Protein AF-A0A1S3MLZ7-F1 (afdb_monomer_lite)

Structure (mmCIF, N/CA/C/O backbone):
data_AF-A0A1S3MLZ7-F1
#
_entry.id   AF-A0A1S3MLZ7-F1
#
loop_
_atom_site.group_PDB
_atom_site.id
_atom_site.type_symbol
_atom_site.label_atom_id
_atom_site.label_alt_id
_atom_site.label_comp_id
_atom_site.label_asym_id
_atom_site.label_entity_id
_atom_site.label_seq_id
_atom_site.pdbx_PDB_ins_code
_atom_site.Cartn_x
_atom_site.Cartn_y
_atom_site.Cartn_z
_atom_site.occupancy
_atom_site.B_iso_or_equiv
_atom_site.auth_seq_id
_atom_site.auth_comp_id
_atom_site.auth_asym_id
_atom_site.auth_atom_id
_atom_site.pdbx_PDB_model_num
ATOM 1 N N . MET A 1 1 ? 25.757 -54.562 -42.516 1.00 56.75 1 MET A N 1
ATOM 2 C CA . MET A 1 1 ? 26.897 -54.002 -41.750 1.00 56.75 1 MET A CA 1
ATOM 3 C C . MET A 1 1 ? 27.390 -52.647 -42.274 1.00 56.75 1 MET A C 1
ATOM 5 O O . MET A 1 1 ? 27.580 -51.762 -41.460 1.00 56.75 1 MET A O 1
ATOM 9 N N . ARG A 1 2 ? 27.562 -52.420 -43.590 1.00 55.56 2 ARG A N 1
ATOM 10 C CA . ARG A 1 2 ? 28.087 -51.134 -44.121 1.00 55.56 2 ARG A CA 1
ATOM 11 C C . ARG A 1 2 ? 27.141 -49.925 -43.968 1.00 55.56 2 ARG A C 1
ATOM 13 O O . ARG A 1 2 ? 27.608 -48.820 -43.734 1.00 55.56 2 ARG A O 1
ATOM 20 N N . LEU A 1 3 ? 25.824 -50.142 -44.022 1.00 58.41 3 LEU A N 1
ATOM 21 C CA . LEU A 1 3 ? 24.813 -49.083 -43.849 1.00 58.41 3 LEU A CA 1
ATOM 22 C C . LEU A 1 3 ? 24.736 -48.537 -42.412 1.00 58.41 3 LEU A C 1
ATOM 24 O O . LEU A 1 3 ? 24.489 -47.352 -42.222 1.00 58.41 3 LEU A O 1
ATOM 28 N N . ALA A 1 4 ? 25.006 -49.376 -41.406 1.00 59.66 4 ALA A N 1
ATOM 29 C CA . ALA A 1 4 ? 25.012 -48.950 -40.006 1.00 59.66 4 ALA A CA 1
ATOM 30 C C . ALA A 1 4 ? 26.192 -48.010 -39.704 1.00 5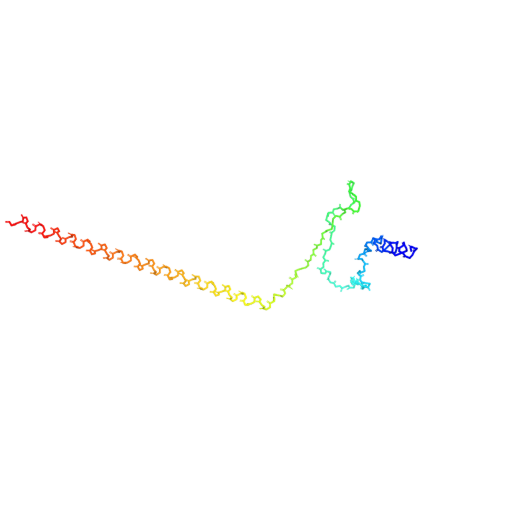9.66 4 ALA A C 1
ATOM 32 O O . ALA A 1 4 ? 26.029 -47.037 -38.979 1.00 59.66 4 ALA A O 1
ATOM 33 N N . VAL A 1 5 ? 27.353 -48.250 -40.324 1.00 59.56 5 VAL A N 1
ATOM 34 C CA . VAL A 1 5 ? 28.547 -47.401 -40.169 1.00 59.56 5 VAL A CA 1
ATOM 35 C C . VAL A 1 5 ? 28.320 -46.009 -40.769 1.00 59.56 5 VAL A C 1
ATOM 37 O O . VAL A 1 5 ? 28.662 -45.012 -40.143 1.00 59.56 5 VAL A O 1
ATOM 40 N N . LEU A 1 6 ? 27.665 -45.921 -41.934 1.00 59.94 6 LEU A N 1
ATOM 41 C CA . LEU A 1 6 ? 27.320 -44.634 -42.556 1.00 59.94 6 LEU A CA 1
ATOM 42 C C . LEU A 1 6 ? 26.324 -43.825 -41.710 1.00 59.94 6 LEU A C 1
ATOM 44 O O . LEU A 1 6 ? 26.435 -42.604 -41.631 1.00 59.94 6 LEU A O 1
ATOM 48 N N . CYS A 1 7 ? 25.389 -44.505 -41.042 1.00 61.34 7 CYS A N 1
ATOM 49 C CA . CYS A 1 7 ? 24.396 -43.861 -40.184 1.00 61.34 7 CYS A CA 1
ATOM 50 C C . CYS A 1 7 ? 25.034 -43.249 -38.923 1.00 61.34 7 CYS A C 1
ATOM 52 O O . CYS A 1 7 ? 24.680 -42.144 -38.523 1.00 61.34 7 CYS A O 1
ATOM 54 N N . VAL A 1 8 ? 26.033 -43.922 -38.340 1.00 61.03 8 VAL A N 1
ATOM 55 C CA . VAL A 1 8 ? 26.759 -43.427 -37.156 1.00 61.03 8 VAL A CA 1
ATOM 56 C C . VAL A 1 8 ? 27.711 -42.274 -37.505 1.00 61.03 8 VAL A C 1
ATOM 58 O O . VAL A 1 8 ? 27.845 -41.332 -36.728 1.00 61.03 8 VAL A O 1
ATOM 61 N N . CYS A 1 9 ? 28.338 -42.284 -38.686 1.00 59.94 9 CYS A N 1
ATOM 62 C CA . CYS A 1 9 ? 29.172 -41.160 -39.131 1.00 59.94 9 CYS A CA 1
ATOM 63 C C . CYS A 1 9 ? 28.346 -39.915 -39.500 1.00 59.94 9 CYS A C 1
ATOM 65 O O . CYS A 1 9 ? 28.791 -38.794 -39.255 1.00 59.94 9 CYS A O 1
ATOM 67 N N . GLY A 1 10 ? 27.141 -40.097 -40.055 1.00 60.16 10 GLY A N 1
ATOM 68 C CA . GLY A 1 10 ? 26.243 -38.992 -40.402 1.00 60.16 10 GLY A CA 1
ATOM 69 C C . GLY A 1 10 ? 25.720 -38.232 -39.181 1.00 60.16 10 GLY A C 1
ATOM 70 O O . GLY A 1 10 ? 25.646 -37.005 -39.208 1.00 60.16 10 GLY A O 1
ATOM 71 N N . THR A 1 11 ? 25.418 -38.933 -38.084 1.00 60.94 11 THR A N 1
ATOM 72 C CA . THR A 1 11 ? 24.973 -38.285 -36.841 1.00 60.94 11 THR A CA 1
ATOM 73 C C . THR A 1 11 ? 26.112 -37.563 -36.126 1.00 60.94 11 THR A C 1
ATOM 75 O O . THR A 1 11 ? 25.887 -36.475 -35.608 1.00 60.94 11 THR A O 1
ATOM 78 N N . LEU A 1 12 ? 27.347 -38.082 -36.160 1.00 58.75 12 LEU A N 1
ATOM 79 C CA . LEU A 1 12 ? 28.502 -37.415 -35.540 1.00 58.75 12 LEU A CA 1
ATOM 80 C C . LEU A 1 12 ? 28.835 -36.059 -36.195 1.00 58.75 12 LEU A C 1
ATOM 82 O O . LEU A 1 12 ? 29.186 -35.107 -35.499 1.00 58.75 12 LEU A O 1
ATOM 86 N N . LEU A 1 13 ? 28.679 -35.944 -37.521 1.00 56.59 13 LEU A N 1
ATOM 87 C CA . LEU A 1 13 ? 28.892 -34.685 -38.250 1.00 56.59 13 LEU A CA 1
ATOM 88 C C . LEU A 1 13 ? 27.831 -33.620 -37.933 1.00 56.59 13 LEU A C 1
ATOM 90 O O . LEU A 1 13 ? 28.144 -32.433 -37.974 1.00 56.59 13 LEU A O 1
ATOM 94 N N . ALA A 1 14 ? 26.613 -34.021 -37.556 1.00 58.47 14 ALA A N 1
ATOM 95 C CA . ALA A 1 14 ? 25.548 -33.090 -37.177 1.00 58.47 14 ALA A CA 1
ATOM 96 C C . ALA A 1 14 ? 25.773 -32.430 -35.801 1.00 58.47 14 ALA A C 1
ATOM 98 O O . ALA A 1 14 ? 25.218 -31.367 -35.540 1.00 58.47 14 ALA A O 1
ATOM 99 N N . PHE A 1 15 ? 26.605 -33.022 -34.934 1.00 56.38 15 PHE A N 1
ATOM 100 C CA . PHE A 1 15 ? 26.949 -32.454 -33.622 1.00 56.38 15 PHE A CA 1
ATOM 101 C C . PHE A 1 15 ? 28.277 -31.679 -33.613 1.00 56.38 15 PHE A C 1
ATOM 103 O O . PHE A 1 15 ? 28.563 -30.977 -32.648 1.00 56.38 15 PHE A O 1
ATOM 110 N N . SER A 1 16 ? 29.090 -31.787 -34.672 1.00 52.38 16 SER A N 1
ATOM 111 C CA . SER A 1 16 ? 30.389 -31.102 -34.778 1.00 52.38 16 SER A CA 1
ATOM 112 C C . SER A 1 16 ? 30.296 -29.693 -35.371 1.00 52.38 16 SER A C 1
ATOM 114 O O . SER A 1 16 ? 31.308 -28.990 -35.419 1.00 52.38 16 SER A O 1
ATOM 116 N N . THR A 1 17 ? 29.125 -29.252 -35.832 1.00 57.69 17 THR A N 1
ATOM 117 C CA . THR A 1 17 ? 28.941 -27.837 -36.152 1.00 57.69 17 THR A CA 1
ATOM 118 C C . THR A 1 17 ? 28.960 -27.051 -34.841 1.00 57.69 17 THR A C 1
ATOM 120 O O . THR A 1 17 ? 28.084 -27.291 -34.003 1.00 57.69 17 THR A O 1
ATOM 123 N N . PRO A 1 18 ? 29.916 -26.127 -34.622 1.00 56.09 18 PRO A N 1
ATOM 124 C CA . PRO A 1 18 ? 29.817 -25.212 -33.492 1.00 56.09 18 PRO A CA 1
ATOM 125 C C . PRO A 1 18 ? 28.471 -24.482 -33.595 1.00 56.09 18 PRO A C 1
ATOM 127 O O . PRO A 1 18 ? 28.021 -24.239 -34.721 1.00 56.09 18 PRO A O 1
ATOM 130 N N . PRO A 1 19 ? 27.805 -24.135 -32.476 1.00 50.12 19 PRO A N 1
ATOM 131 C CA . PRO A 1 19 ? 26.651 -23.256 -32.537 1.00 50.12 19 PRO A CA 1
ATOM 132 C C . PRO A 1 19 ? 27.100 -21.988 -33.256 1.00 50.12 19 PRO A C 1
ATOM 134 O O . PRO A 1 19 ? 27.887 -21.198 -32.733 1.00 50.12 19 PRO A O 1
ATOM 137 N N . GLY A 1 20 ? 26.655 -21.861 -34.506 1.00 44.09 20 GLY A N 1
ATOM 138 C CA . GLY A 1 20 ? 26.834 -20.668 -35.297 1.00 44.09 20 GLY A CA 1
ATOM 139 C C . GLY A 1 20 ? 26.336 -19.515 -34.450 1.00 44.09 20 GLY A C 1
ATOM 140 O O . GLY A 1 20 ? 25.208 -19.536 -33.960 1.00 44.09 20 GLY A O 1
ATOM 141 N N . ASN A 1 21 ? 27.242 -18.571 -34.230 1.00 46.69 21 ASN A N 1
ATOM 142 C CA . ASN A 1 21 ? 27.004 -17.266 -33.655 1.00 46.69 21 ASN A CA 1
ATOM 143 C C . ASN A 1 21 ? 25.600 -16.791 -34.070 1.00 46.69 21 ASN A C 1
ATOM 145 O O . ASN A 1 21 ? 25.346 -16.584 -35.260 1.00 46.69 21 ASN A O 1
ATOM 149 N N . TYR A 1 22 ? 24.676 -16.658 -33.116 1.00 49.22 22 TYR A N 1
ATOM 150 C CA . TYR A 1 22 ? 23.371 -16.039 -33.351 1.00 49.22 22 TYR A CA 1
ATOM 151 C C . TYR A 1 22 ? 23.580 -14.527 -33.508 1.00 49.22 22 TYR A C 1
ATOM 153 O O . TYR A 1 22 ? 23.147 -13.725 -32.693 1.00 49.22 22 TYR A O 1
ATOM 161 N N . ALA A 1 23 ? 24.277 -14.143 -34.571 1.00 43.66 23 ALA A N 1
ATOM 162 C CA . ALA A 1 23 ? 24.343 -12.796 -35.102 1.00 43.66 23 ALA A CA 1
ATOM 163 C C . ALA A 1 23 ? 23.675 -12.805 -36.483 1.00 43.66 23 ALA A C 1
ATOM 165 O O . ALA A 1 23 ? 24.241 -12.383 -37.481 1.00 43.66 23 ALA A O 1
ATOM 166 N N . ASN A 1 24 ? 22.446 -13.318 -36.540 1.00 42.31 24 ASN A N 1
ATOM 167 C CA . ASN A 1 24 ? 21.467 -12.835 -37.506 1.00 42.31 24 ASN A CA 1
ATOM 168 C C . ASN A 1 24 ? 20.539 -11.877 -36.757 1.00 42.31 24 ASN A C 1
ATOM 170 O O . ASN A 1 24 ? 19.353 -12.141 -36.571 1.00 42.31 24 ASN A O 1
ATOM 174 N N . LEU A 1 25 ? 21.104 -10.755 -36.295 1.00 44.59 25 LEU A N 1
ATOM 175 C CA . LEU A 1 25 ? 20.297 -9.555 -36.163 1.00 44.59 25 LEU A CA 1
ATOM 176 C C . LEU A 1 25 ? 20.020 -9.139 -37.601 1.00 44.59 25 LEU A C 1
ATOM 178 O O . LEU A 1 25 ? 20.943 -8.792 -38.338 1.00 44.59 25 LEU A O 1
ATOM 182 N N . SER A 1 26 ? 18.762 -9.331 -37.995 1.00 39.50 26 SER A N 1
ATOM 183 C CA . SER A 1 26 ? 18.197 -8.916 -39.270 1.00 39.50 26 SER A CA 1
ATOM 184 C C . SER A 1 26 ? 18.901 -7.664 -39.772 1.00 39.50 26 SER A C 1
ATOM 186 O O . SER A 1 26 ? 19.029 -6.691 -39.026 1.00 39.50 26 SER A O 1
ATOM 188 N N . LYS A 1 27 ? 19.352 -7.716 -41.024 1.00 46.38 27 LYS A N 1
ATOM 189 C CA . LYS A 1 27 ? 19.809 -6.578 -41.815 1.00 46.38 27 LYS A CA 1
ATOM 190 C C . LYS A 1 27 ? 18.648 -5.589 -41.968 1.00 46.38 27 LYS A C 1
ATOM 192 O O . LYS A 1 27 ? 18.025 -5.486 -43.014 1.00 46.38 27 LYS A O 1
ATOM 197 N N . GLY A 1 28 ? 18.300 -4.932 -40.873 1.00 38.34 28 GLY A N 1
ATOM 198 C CA . GLY A 1 28 ? 17.655 -3.646 -40.852 1.00 38.34 28 GLY A CA 1
ATOM 199 C C . GLY A 1 28 ? 18.791 -2.664 -40.689 1.00 38.34 28 GLY A C 1
ATOM 200 O O . GLY A 1 28 ? 19.436 -2.641 -39.641 1.00 38.34 28 GLY A O 1
ATOM 201 N N . ASP A 1 29 ? 19.060 -1.897 -41.737 1.00 37.41 29 ASP A N 1
ATOM 202 C CA . ASP A 1 29 ? 19.826 -0.669 -41.622 1.00 37.41 29 ASP A CA 1
ATOM 203 C C . ASP A 1 29 ? 19.090 0.218 -40.607 1.00 37.41 29 ASP A C 1
ATOM 205 O O . ASP A 1 29 ? 18.170 0.962 -40.947 1.00 37.41 29 ASP A O 1
ATOM 209 N N . PHE A 1 30 ? 19.427 0.085 -39.321 1.00 39.47 30 PHE A N 1
ATOM 210 C CA . PHE A 1 30 ? 18.989 1.022 -38.301 1.00 39.47 30 PHE A CA 1
ATOM 211 C C . PHE A 1 30 ? 19.828 2.272 -38.517 1.00 39.47 30 PHE A C 1
ATOM 213 O O . PHE A 1 30 ? 20.910 2.442 -37.959 1.00 39.47 30 PHE A O 1
ATOM 220 N N . ASN A 1 31 ? 19.341 3.107 -39.428 1.00 38.91 31 ASN A N 1
ATOM 221 C CA . ASN A 1 31 ? 19.879 4.420 -39.696 1.00 38.91 31 ASN A CA 1
ATOM 222 C C . ASN A 1 31 ? 19.745 5.226 -38.393 1.00 38.91 31 ASN A C 1
ATOM 224 O O . ASN A 1 31 ? 18.668 5.739 -38.081 1.00 38.91 31 ASN A O 1
ATOM 228 N N . TRP A 1 32 ? 20.802 5.270 -37.573 1.00 45.38 32 TRP A N 1
ATOM 229 C CA . TRP A 1 32 ? 20.901 6.254 -36.498 1.00 45.38 32 TRP A CA 1
ATOM 230 C C . TRP A 1 32 ? 21.064 7.596 -37.196 1.00 45.38 32 TRP A C 1
ATOM 232 O O . TRP A 1 32 ? 22.168 7.972 -37.593 1.00 45.38 32 TRP A O 1
ATOM 242 N N . GLY A 1 33 ? 19.911 8.215 -37.461 1.00 41.78 33 GLY A N 1
ATOM 243 C CA . GLY A 1 33 ? 19.739 9.318 -38.388 1.00 41.78 33 GLY A CA 1
ATOM 244 C C . GLY A 1 33 ? 20.858 10.335 -38.269 1.00 41.78 33 GLY A C 1
ATOM 245 O O . GLY A 1 33 ? 20.992 11.030 -37.263 1.00 41.78 33 GLY A O 1
ATOM 246 N N . THR A 1 34 ? 21.648 10.444 -39.329 1.00 47.38 34 THR A N 1
ATOM 247 C CA . THR A 1 34 ? 22.516 11.597 -39.551 1.00 47.38 34 THR A CA 1
ATOM 248 C C . THR A 1 34 ? 21.685 12.698 -40.203 1.00 47.38 34 THR A C 1
ATOM 250 O O . THR A 1 34 ? 21.988 13.156 -41.290 1.00 47.38 34 THR A O 1
ATOM 253 N N . GLU A 1 35 ? 20.597 13.101 -39.549 1.00 45.00 35 GLU A N 1
ATOM 254 C CA . GLU A 1 35 ? 19.810 14.266 -39.946 1.00 45.00 35 GLU A CA 1
ATOM 255 C C . GLU A 1 35 ? 19.137 14.853 -38.701 1.00 45.00 35 GLU A C 1
ATOM 257 O O . GLU A 1 35 ? 18.109 14.388 -38.224 1.00 45.00 35 GLU A O 1
ATOM 262 N N . SER A 1 36 ? 19.797 15.870 -38.145 1.00 53.44 36 SER A N 1
ATOM 263 C CA . SER A 1 36 ? 19.166 17.032 -37.515 1.00 53.44 36 SER A CA 1
ATOM 264 C C . SER A 1 36 ? 17.949 16.756 -36.617 1.00 53.44 36 SER A C 1
ATOM 266 O O . SER A 1 36 ? 16.827 17.148 -36.923 1.00 53.44 36 SER A O 1
ATOM 268 N N . GLY A 1 37 ? 18.182 16.149 -35.455 1.00 48.03 37 GLY A N 1
ATOM 269 C CA . GLY A 1 37 ? 17.193 16.028 -34.384 1.00 48.03 37 GLY A CA 1
ATOM 270 C C . GLY A 1 37 ? 17.850 15.472 -33.125 1.00 48.03 37 GLY A C 1
ATOM 271 O O . GLY A 1 37 ? 18.641 14.540 -33.201 1.00 48.03 37 GLY A O 1
ATOM 272 N N . SER A 1 38 ? 17.589 16.084 -31.972 1.00 56.41 38 SER A N 1
ATOM 273 C CA . SER A 1 38 ? 18.217 15.800 -30.674 1.00 56.41 38 SER A CA 1
ATOM 274 C C . SER A 1 38 ? 18.430 14.306 -30.390 1.00 56.41 38 SER A C 1
ATOM 276 O O . SER A 1 38 ? 17.474 13.551 -30.215 1.00 56.41 38 SER A O 1
ATOM 278 N N . CYS A 1 39 ? 19.694 13.904 -30.287 1.00 58.31 39 CYS A N 1
ATOM 279 C CA . CYS A 1 39 ? 20.113 12.564 -29.897 1.00 58.31 39 CYS A CA 1
ATOM 280 C C . CYS A 1 39 ? 19.546 12.230 -28.499 1.00 58.31 39 CYS A C 1
ATOM 282 O O . CYS A 1 39 ? 20.000 12.787 -27.500 1.00 58.31 39 CYS A O 1
ATOM 284 N N . LEU A 1 40 ? 18.534 11.356 -28.421 1.00 67.38 40 LEU A N 1
ATOM 285 C CA . LEU A 1 40 ? 17.870 10.968 -27.163 1.00 67.38 40 LEU A CA 1
ATOM 286 C C . LEU A 1 40 ? 18.824 10.261 -26.189 1.00 67.38 40 LEU A C 1
ATOM 288 O O . LEU A 1 40 ? 18.637 10.339 -24.980 1.00 67.38 40 LEU A O 1
ATOM 292 N N . VAL A 1 41 ? 19.860 9.602 -26.707 1.00 79.56 41 VAL A N 1
ATOM 293 C CA . VAL A 1 41 ? 20.847 8.852 -25.926 1.00 79.56 41 VAL A CA 1
ATOM 294 C C . VAL A 1 41 ? 22.214 9.498 -26.097 1.00 79.56 41 VAL A C 1
ATOM 296 O O . VAL A 1 41 ? 22.696 9.670 -27.212 1.00 79.56 41 VAL A O 1
ATOM 299 N N . THR A 1 42 ? 22.862 9.846 -24.988 1.00 81.31 42 THR A N 1
ATOM 300 C CA . THR A 1 42 ? 24.223 10.392 -25.013 1.00 81.31 42 THR A CA 1
ATOM 301 C C . THR A 1 42 ? 25.218 9.305 -24.638 1.00 81.31 42 THR A C 1
ATOM 303 O O . THR A 1 42 ? 25.138 8.748 -23.545 1.00 81.31 42 THR A O 1
ATOM 306 N N . ILE A 1 43 ? 26.185 9.041 -25.513 1.00 80.38 43 ILE A N 1
ATOM 307 C CA . ILE A 1 43 ? 27.293 8.119 -25.250 1.00 80.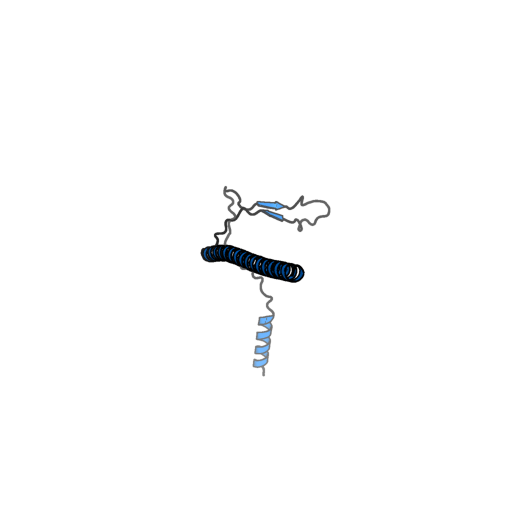38 43 ILE A CA 1
ATOM 308 C C . ILE A 1 43 ? 28.568 8.953 -25.122 1.00 80.38 43 ILE A C 1
ATOM 310 O O . ILE A 1 43 ? 28.864 9.771 -25.992 1.00 80.38 43 ILE A O 1
ATOM 314 N N . LYS A 1 44 ? 29.304 8.794 -24.020 1.00 81.12 44 LYS A N 1
ATOM 315 C CA . LYS A 1 44 ? 30.578 9.487 -23.771 1.00 81.12 44 LYS A CA 1
ATOM 316 C C . LYS A 1 44 ? 31.634 8.496 -23.287 1.00 81.12 44 LYS A C 1
ATOM 318 O O . LYS A 1 44 ? 31.291 7.631 -22.486 1.00 81.12 44 LYS A O 1
ATOM 323 N N . PRO A 1 45 ? 32.906 8.632 -23.688 1.00 78.25 45 PRO A N 1
ATOM 324 C CA . PRO A 1 45 ? 34.001 7.906 -23.056 1.00 78.25 45 PRO A CA 1
ATOM 325 C C . PRO A 1 45 ? 34.017 8.177 -21.548 1.00 78.25 45 PRO A C 1
ATOM 327 O O . PRO A 1 45 ? 33.881 9.324 -21.108 1.00 78.25 45 PRO A O 1
ATOM 330 N N . ALA A 1 46 ? 34.156 7.132 -20.740 1.00 72.25 46 ALA A N 1
ATOM 331 C CA . ALA A 1 46 ? 34.310 7.253 -19.300 1.00 72.25 46 ALA A CA 1
ATOM 332 C C . ALA A 1 46 ? 35.779 7.579 -18.981 1.00 72.25 46 ALA A C 1
ATOM 334 O O . ALA A 1 46 ? 36.532 6.742 -18.500 1.00 72.25 46 ALA A O 1
ATOM 335 N N . GLY A 1 47 ? 36.183 8.819 -19.269 1.00 71.88 47 GLY A N 1
ATOM 336 C CA . GLY A 1 47 ? 37.520 9.338 -18.966 1.00 71.88 47 GLY A CA 1
ATOM 337 C C . GLY A 1 47 ? 38.328 9.753 -20.196 1.00 71.88 47 GLY A C 1
ATOM 338 O O . GLY A 1 47 ? 37.805 9.857 -21.304 1.00 71.88 47 GLY A O 1
ATOM 339 N N . LYS A 1 48 ? 39.613 10.051 -19.970 1.00 68.62 48 LYS A N 1
ATOM 340 C CA . LYS A 1 48 ? 40.586 10.365 -21.023 1.00 68.62 48 LYS A CA 1
ATOM 341 C C . LYS A 1 48 ? 41.139 9.043 -21.545 1.00 68.62 48 LYS A C 1
ATOM 343 O O . LYS A 1 48 ? 41.919 8.402 -20.852 1.00 68.62 48 LYS A O 1
ATOM 348 N N . CYS A 1 49 ? 40.700 8.630 -22.723 1.00 65.88 49 CYS A N 1
ATOM 349 C CA . CYS A 1 49 ? 41.244 7.457 -23.398 1.00 65.88 49 CYS A CA 1
ATOM 350 C C . CYS A 1 49 ? 42.405 7.903 -24.301 1.00 65.88 49 CYS A C 1
ATOM 352 O O . CYS A 1 49 ? 42.306 8.967 -24.914 1.00 65.88 49 CYS A O 1
ATOM 354 N N . GLY A 1 50 ? 43.517 7.159 -24.288 1.00 61.59 50 GLY A N 1
ATOM 355 C CA . GLY A 1 50 ? 44.784 7.538 -24.938 1.00 61.59 50 GLY A CA 1
ATOM 356 C C . GLY A 1 50 ? 45.848 8.131 -23.997 1.00 61.59 50 GLY A C 1
ATOM 357 O O . GLY A 1 50 ? 46.525 9.093 -24.354 1.00 61.59 50 GLY A O 1
ATOM 358 N N . GLY A 1 51 ? 45.961 7.614 -22.766 1.00 63.28 51 GLY A N 1
ATOM 359 C CA . GLY A 1 51 ? 47.065 7.917 -21.843 1.00 6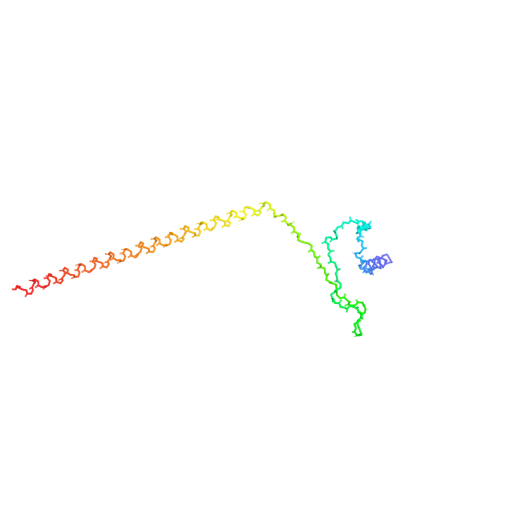3.28 51 GLY A CA 1
ATOM 360 C C . GLY A 1 51 ? 48.087 6.776 -21.798 1.00 63.28 51 GLY A C 1
ATOM 361 O O . GLY A 1 51 ? 47.722 5.618 -21.992 1.00 63.28 51 GLY A O 1
ATOM 362 N N . GLU A 1 52 ? 49.356 7.092 -21.528 1.00 59.59 52 GLU A N 1
ATOM 363 C CA . GLU A 1 52 ? 50.422 6.093 -21.378 1.00 59.59 52 GLU A CA 1
ATOM 364 C C . GLU A 1 52 ? 50.045 5.032 -20.321 1.00 59.59 52 GLU A C 1
ATOM 366 O O . GLU A 1 52 ? 49.835 5.345 -19.150 1.00 59.59 52 GLU A O 1
ATOM 371 N N . GLY A 1 53 ? 49.903 3.772 -20.750 1.00 61.84 53 GLY A N 1
ATOM 372 C CA . GLY A 1 53 ? 49.577 2.635 -19.878 1.00 61.84 53 GLY A CA 1
ATOM 373 C C . GLY A 1 53 ? 48.132 2.119 -19.927 1.00 61.84 53 GLY A C 1
ATOM 374 O O . GLY A 1 53 ? 47.785 1.275 -19.105 1.00 61.84 53 GLY A O 1
ATOM 375 N N . MET A 1 54 ? 47.295 2.586 -20.859 1.00 60.16 54 MET A N 1
ATOM 376 C CA . MET A 1 54 ? 45.927 2.084 -21.040 1.00 60.16 54 MET A CA 1
ATOM 377 C C . MET A 1 54 ? 45.757 1.511 -22.451 1.00 60.16 54 MET A C 1
ATOM 379 O O . MET A 1 54 ? 46.042 2.206 -23.422 1.00 60.16 54 MET A O 1
ATOM 383 N N . ASP A 1 55 ? 45.312 0.255 -22.562 1.00 63.09 55 ASP A N 1
ATOM 384 C CA . ASP A 1 55 ? 45.037 -0.373 -23.858 1.00 63.09 55 ASP A CA 1
ATOM 385 C C . ASP A 1 55 ? 43.963 0.438 -24.600 1.00 63.09 55 ASP A C 1
ATOM 387 O O . ASP A 1 55 ? 42.880 0.694 -24.062 1.00 63.09 55 ASP A O 1
ATOM 391 N N . GLU A 1 56 ? 44.261 0.849 -25.835 1.00 59.19 56 GLU A N 1
ATOM 392 C CA . GLU A 1 56 ? 43.373 1.648 -26.699 1.00 59.19 56 GLU A CA 1
ATOM 393 C C . GLU A 1 56 ? 41.990 0.977 -26.871 1.00 59.19 56 GLU A C 1
ATOM 395 O O . GLU A 1 56 ? 40.967 1.651 -27.006 1.00 59.19 56 GLU A O 1
ATOM 400 N N . ASP A 1 57 ? 41.952 -0.354 -26.760 1.00 60.94 57 ASP A N 1
ATOM 401 C CA . ASP A 1 57 ? 40.764 -1.199 -26.895 1.00 60.94 57 ASP A CA 1
ATOM 402 C C . ASP A 1 57 ? 39.915 -1.317 -25.609 1.00 60.94 57 ASP A C 1
ATOM 404 O O . ASP A 1 57 ? 38.823 -1.886 -25.635 1.00 60.94 57 ASP A O 1
ATOM 408 N N . ALA A 1 58 ? 40.378 -0.780 -24.473 1.00 65.25 58 ALA A N 1
ATOM 409 C CA . ALA A 1 58 ? 39.763 -0.977 -23.154 1.00 65.25 58 ALA A CA 1
ATOM 410 C C . ALA A 1 58 ? 39.117 0.289 -22.560 1.00 65.25 58 ALA A C 1
ATOM 412 O O . ALA A 1 58 ? 38.924 0.381 -21.348 1.00 65.25 58 ALA A O 1
ATOM 413 N N . CYS A 1 59 ? 38.772 1.283 -23.383 1.00 69.81 59 CYS A N 1
ATOM 414 C CA . CYS A 1 59 ? 38.104 2.503 -22.926 1.00 69.81 59 CYS A CA 1
ATOM 415 C C . CYS A 1 59 ? 36.636 2.226 -22.527 1.00 69.81 59 CYS A C 1
ATOM 417 O O . CYS A 1 59 ? 35.808 1.946 -23.400 1.00 69.81 59 CYS A O 1
ATOM 419 N N . PRO A 1 60 ? 36.254 2.321 -21.237 1.00 78.06 60 PRO A N 1
ATOM 420 C CA . PRO A 1 60 ? 34.867 2.114 -20.843 1.00 78.06 60 PRO A CA 1
ATOM 421 C C . PRO A 1 60 ? 33.993 3.268 -21.353 1.00 78.06 60 PRO A C 1
ATOM 423 O O . PRO A 1 60 ? 34.367 4.433 -21.253 1.00 78.06 60 PRO A O 1
ATOM 426 N N . TYR A 1 61 ? 32.802 2.970 -21.875 1.00 81.81 61 TYR A N 1
ATOM 427 C CA . TYR A 1 61 ? 31.842 3.982 -22.330 1.00 81.81 61 TYR A CA 1
ATOM 428 C C . TYR A 1 61 ? 30.740 4.204 -21.290 1.00 81.81 61 TYR A C 1
ATOM 430 O O . TYR A 1 61 ? 30.217 3.264 -20.695 1.00 81.81 61 TYR A O 1
ATOM 438 N N . ARG A 1 62 ? 30.340 5.464 -21.100 1.00 81.94 62 ARG A N 1
ATOM 439 C CA . ARG A 1 62 ? 29.176 5.867 -20.310 1.00 81.94 62 ARG A CA 1
ATOM 440 C C . ARG A 1 62 ? 28.003 6.167 -21.236 1.00 81.94 62 ARG A C 1
ATOM 442 O O . ARG A 1 62 ? 28.069 7.084 -22.053 1.00 81.94 62 ARG A O 1
ATOM 449 N N . VAL A 1 63 ? 26.917 5.424 -21.055 1.00 83.69 63 VAL A N 1
ATOM 450 C CA . VAL A 1 63 ? 25.647 5.623 -21.760 1.00 83.69 63 VAL A CA 1
ATOM 451 C C . VAL A 1 63 ? 24.670 6.325 -20.821 1.00 83.69 63 VAL A C 1
ATOM 453 O O . VAL A 1 63 ? 24.424 5.855 -19.712 1.00 83.69 63 VAL A O 1
ATOM 456 N N . THR A 1 64 ? 24.111 7.447 -21.261 1.00 81.19 64 THR A N 1
ATOM 457 C CA . THR A 1 64 ? 23.053 8.172 -20.553 1.00 81.19 64 THR A CA 1
ATOM 458 C C . THR A 1 64 ? 21.776 8.098 -21.378 1.00 81.19 64 THR A C 1
ATOM 460 O O . THR A 1 64 ? 21.729 8.612 -22.498 1.00 81.19 64 THR A O 1
ATOM 463 N N . LEU A 1 65 ? 20.754 7.455 -20.814 1.00 81.50 65 LEU A N 1
ATOM 464 C CA . LEU A 1 65 ? 19.420 7.337 -21.399 1.00 81.50 65 LEU A CA 1
ATOM 465 C C . LEU A 1 65 ? 18.521 8.497 -20.929 1.00 81.50 65 LEU A C 1
ATOM 467 O O . LEU A 1 65 ? 18.703 8.989 -19.810 1.00 81.50 65 LEU A O 1
ATOM 471 N N . PRO A 1 66 ? 17.556 8.935 -21.751 1.00 82.06 66 PRO A N 1
ATOM 472 C CA . PRO A 1 66 ? 16.585 9.948 -21.359 1.00 82.06 66 PRO A CA 1
ATOM 473 C C . PRO A 1 66 ? 15.564 9.349 -20.372 1.00 82.06 66 PRO A C 1
ATOM 475 O O . PRO A 1 66 ? 15.421 8.123 -20.316 1.00 82.06 66 PRO A O 1
ATOM 478 N N . PRO A 1 67 ? 14.833 10.176 -19.600 1.00 81.38 67 PRO A N 1
ATOM 479 C CA . PRO A 1 67 ? 13.720 9.698 -18.784 1.00 81.38 67 PRO A CA 1
ATOM 480 C C . PRO A 1 67 ? 12.711 8.931 -19.646 1.00 81.38 67 PRO A C 1
ATOM 482 O O . PRO A 1 67 ? 12.265 9.433 -20.677 1.00 81.38 67 PRO A O 1
ATOM 485 N N . LEU A 1 68 ? 12.388 7.704 -19.236 1.00 77.81 68 LEU A N 1
ATOM 486 C CA . LEU A 1 68 ? 11.426 6.847 -19.921 1.00 77.81 68 LEU A CA 1
ATOM 487 C C . LEU A 1 68 ? 10.126 6.813 -19.124 1.00 77.81 68 LEU A C 1
ATOM 489 O O . LEU A 1 68 ? 10.125 6.428 -17.954 1.00 77.81 68 LEU A O 1
ATOM 493 N N . ASP A 1 69 ? 9.022 7.149 -19.783 1.00 81.31 69 ASP A N 1
ATOM 494 C CA . ASP A 1 69 ? 7.691 6.986 -19.214 1.00 81.31 69 ASP A CA 1
ATOM 495 C C . ASP A 1 69 ? 7.184 5.571 -19.501 1.00 81.31 69 ASP A C 1
ATOM 497 O O . ASP A 1 69 ? 6.927 5.194 -20.646 1.00 81.31 69 ASP A O 1
ATOM 501 N N . VAL A 1 70 ? 7.026 4.766 -18.449 1.00 82.19 70 VAL A N 1
ATOM 502 C CA . VAL A 1 70 ? 6.408 3.440 -18.548 1.00 82.19 70 VAL A CA 1
ATOM 503 C C . VAL A 1 70 ? 4.934 3.526 -18.169 1.00 82.19 70 VAL A C 1
ATOM 505 O O . VAL A 1 70 ? 4.566 3.890 -17.052 1.00 82.19 70 VAL A O 1
ATOM 508 N N . MET A 1 71 ? 4.059 3.177 -19.110 1.00 81.56 71 MET A N 1
ATOM 509 C CA . MET A 1 71 ? 2.625 3.088 -18.846 1.00 81.56 71 MET A CA 1
ATOM 510 C C . MET A 1 71 ? 2.351 1.872 -17.963 1.00 81.56 71 MET A C 1
ATOM 512 O O . MET A 1 71 ? 2.498 0.729 -18.397 1.00 81.56 71 MET A O 1
ATOM 516 N N . LEU A 1 72 ? 1.937 2.109 -16.719 1.00 79.44 72 LEU A N 1
ATOM 517 C CA . LEU A 1 72 ? 1.559 1.021 -15.824 1.00 79.44 72 LEU A CA 1
ATOM 518 C C . LEU A 1 72 ? 0.288 0.322 -16.346 1.00 79.44 72 LEU A C 1
ATOM 520 O O . LEU A 1 72 ? -0.689 1.007 -16.683 1.00 79.44 72 LEU A O 1
ATOM 524 N N . PRO A 1 73 ? 0.265 -1.025 -16.405 1.00 84.38 73 PRO A N 1
ATOM 525 C CA . PRO A 1 73 ? -0.907 -1.773 -16.842 1.00 84.38 73 PRO A CA 1
ATOM 526 C C . PRO A 1 73 ? -2.145 -1.413 -16.013 1.00 84.38 73 PRO A C 1
ATOM 528 O O . PRO A 1 73 ? -2.060 -1.215 -14.799 1.00 84.38 73 PRO A O 1
ATOM 531 N N . ARG A 1 74 ? -3.327 -1.364 -16.640 1.00 77.94 74 ARG A N 1
ATOM 532 C CA . ARG A 1 74 ? -4.585 -1.024 -15.942 1.00 77.94 74 ARG A CA 1
ATOM 533 C C . ARG A 1 74 ? -4.890 -1.964 -14.773 1.00 77.94 74 ARG A C 1
ATOM 535 O O . ARG A 1 74 ? -5.527 -1.539 -13.818 1.00 77.94 74 ARG A O 1
ATOM 542 N N . GLN A 1 75 ? -4.395 -3.193 -14.834 1.00 81.00 75 GLN A N 1
ATOM 543 C CA . GLN A 1 75 ? -4.501 -4.226 -13.808 1.00 81.00 75 GLN A CA 1
ATOM 544 C C . GLN A 1 75 ? -3.862 -3.788 -12.478 1.00 81.00 75 GLN A C 1
ATOM 546 O O . GLN A 1 75 ? -4.346 -4.157 -11.413 1.00 81.00 75 GLN A O 1
ATOM 551 N N . LEU A 1 76 ? -2.844 -2.915 -12.502 1.00 83.88 76 LEU A N 1
ATOM 552 C CA . LEU A 1 76 ? -2.271 -2.351 -11.273 1.00 83.88 76 LEU A CA 1
ATOM 553 C C . LEU A 1 76 ? -3.245 -1.419 -10.537 1.00 83.88 76 LEU A C 1
ATOM 555 O O . LEU A 1 76 ? -3.075 -1.195 -9.341 1.00 83.88 76 LEU A O 1
ATOM 559 N N . ARG A 1 77 ? -4.293 -0.905 -11.199 1.00 83.12 77 ARG A N 1
ATOM 560 C CA . ARG A 1 77 ? -5.328 -0.103 -10.523 1.00 83.12 77 ARG A CA 1
ATOM 561 C C . ARG A 1 77 ? -6.170 -0.939 -9.567 1.00 83.12 77 ARG A C 1
ATOM 563 O O . ARG A 1 77 ? -6.643 -0.409 -8.567 1.00 83.12 77 ARG A O 1
ATOM 570 N N . GLU A 1 78 ? -6.383 -2.218 -9.868 1.00 87.81 78 GLU A N 1
ATOM 571 C CA . GLU A 1 78 ? -7.081 -3.129 -8.955 1.00 87.81 78 GL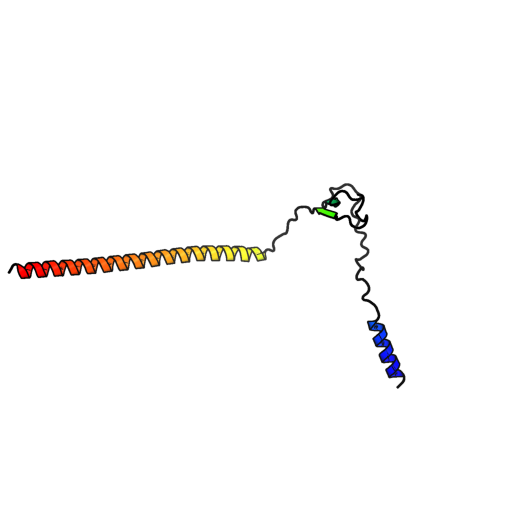U A CA 1
ATOM 572 C C . GLU A 1 78 ? -6.228 -3.375 -7.715 1.00 87.81 78 GLU A C 1
ATOM 574 O O .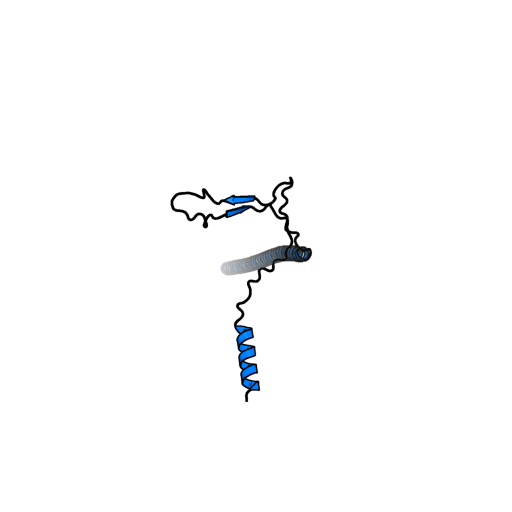 GLU A 1 78 ? -6.718 -3.209 -6.602 1.00 87.81 78 GLU A O 1
ATOM 579 N N . LEU A 1 79 ? -4.925 -3.610 -7.904 1.00 90.25 79 LEU A N 1
ATOM 580 C CA . LEU A 1 79 ? -3.967 -3.717 -6.805 1.00 90.25 79 LEU A CA 1
ATOM 581 C C . LEU A 1 79 ? -3.945 -2.449 -5.935 1.00 90.25 79 LEU A C 1
ATOM 583 O O . LEU A 1 79 ? -3.986 -2.540 -4.711 1.00 90.25 79 LEU A O 1
ATOM 587 N N . GLU A 1 80 ? -3.942 -1.261 -6.545 1.00 90.12 80 GLU A N 1
ATOM 588 C CA . GLU A 1 80 ? -4.001 0.012 -5.817 1.00 90.12 80 GLU A CA 1
ATOM 589 C C . GLU A 1 80 ? -5.283 0.141 -4.972 1.00 90.12 80 GLU A C 1
ATOM 591 O O . GLU A 1 80 ? -5.241 0.627 -3.839 1.00 90.12 80 GLU A O 1
ATOM 596 N N . ARG A 1 81 ? -6.432 -0.314 -5.494 1.00 91.31 81 ARG A N 1
ATOM 597 C CA . ARG A 1 81 ? -7.699 -0.343 -4.742 1.00 91.31 81 ARG A CA 1
ATOM 598 C C . ARG A 1 81 ? -7.626 -1.311 -3.569 1.00 91.31 81 ARG A C 1
ATOM 600 O O . ARG A 1 81 ? -7.958 -0.909 -2.457 1.00 91.31 81 ARG A O 1
ATOM 607 N N . THR A 1 82 ? -7.133 -2.529 -3.788 1.00 93.19 82 THR A N 1
ATOM 608 C CA . THR A 1 82 ? -6.974 -3.530 -2.726 1.00 93.19 82 THR A CA 1
ATOM 609 C C . THR A 1 82 ? -6.063 -3.016 -1.615 1.00 93.19 82 THR A C 1
ATOM 611 O O . THR A 1 82 ? -6.393 -3.149 -0.441 1.00 93.19 82 THR A O 1
ATOM 614 N N . VAL A 1 83 ? -4.956 -2.350 -1.957 1.00 95.00 83 VAL A N 1
ATOM 615 C CA . VAL A 1 83 ? -4.064 -1.736 -0.960 1.00 95.00 83 VAL A CA 1
ATOM 616 C C . VAL A 1 83 ? -4.806 -0.692 -0.121 1.00 95.00 83 VAL A C 1
ATOM 618 O O . VAL A 1 83 ? -4.697 -0.709 1.106 1.00 95.00 83 VAL A O 1
ATOM 621 N N . LYS A 1 84 ? -5.613 0.175 -0.747 1.00 96.06 84 LYS A N 1
ATOM 622 C CA . LYS A 1 84 ? -6.429 1.174 -0.031 1.00 96.06 84 LYS A CA 1
ATOM 623 C C . LYS A 1 84 ? -7.483 0.526 0.872 1.00 96.06 84 LYS A C 1
ATOM 625 O O . LYS A 1 84 ? -7.709 0.999 1.984 1.00 96.06 84 LYS A O 1
ATOM 630 N N . GLU A 1 85 ? -8.125 -0.547 0.422 1.00 96.88 85 GLU A N 1
ATOM 631 C CA . GLU A 1 85 ? -9.109 -1.295 1.214 1.00 96.88 85 GLU A CA 1
ATOM 632 C C . GLU A 1 85 ? -8.474 -1.966 2.433 1.00 96.88 85 GLU A C 1
ATOM 634 O O . GLU A 1 85 ? -8.991 -1.835 3.542 1.00 96.88 85 GLU A O 1
ATOM 639 N N . VAL A 1 86 ? -7.312 -2.599 2.259 1.00 97.75 86 VAL A N 1
ATOM 640 C CA . VAL A 1 86 ? -6.539 -3.183 3.365 1.00 97.75 86 VAL A CA 1
ATOM 641 C C . VAL A 1 86 ? -6.151 -2.111 4.388 1.00 97.75 86 VAL A C 1
ATOM 643 O O . VAL A 1 86 ? -6.213 -2.352 5.594 1.00 97.75 86 VAL A O 1
ATOM 646 N N . GLN A 1 87 ? -5.800 -0.906 3.932 1.00 96.75 87 GLN A N 1
ATOM 647 C CA . GLN A 1 87 ? -5.462 0.212 4.814 1.00 96.75 87 GLN A CA 1
ATOM 648 C C . GLN A 1 87 ? -6.658 0.669 5.659 1.00 96.75 87 GLN A C 1
ATOM 650 O O . GLN A 1 87 ? -6.532 0.803 6.875 1.00 96.75 87 GLN A O 1
ATOM 655 N N . ARG A 1 88 ? -7.839 0.811 5.048 1.00 97.44 88 ARG A N 1
ATOM 656 C CA . ARG A 1 88 ? -9.082 1.123 5.776 1.00 97.44 88 ARG A CA 1
ATOM 657 C C . ARG A 1 88 ? -9.450 0.022 6.763 1.00 97.44 88 ARG A C 1
ATOM 659 O O . ARG A 1 88 ? -9.820 0.305 7.900 1.00 97.44 88 ARG A O 1
ATOM 666 N N . LEU A 1 89 ? -9.311 -1.240 6.359 1.00 97.62 89 LEU A N 1
ATOM 667 C CA . LEU A 1 89 ? -9.581 -2.368 7.243 1.00 97.62 89 LEU A CA 1
ATOM 668 C C . LEU A 1 89 ? -8.662 -2.329 8.471 1.00 97.62 89 LEU A C 1
ATOM 670 O O . LEU A 1 89 ? -9.140 -2.468 9.594 1.00 97.62 89 LEU A O 1
ATOM 674 N N . LYS A 1 90 ? -7.368 -2.041 8.291 1.00 97.75 90 LYS A N 1
ATOM 675 C CA . LYS A 1 90 ? -6.425 -1.856 9.404 1.00 97.75 90 LYS A CA 1
ATOM 676 C C . LYS A 1 90 ? -6.895 -0.777 10.384 1.00 97.75 90 LYS A C 1
ATOM 678 O O . LYS A 1 90 ? -6.854 -1.002 11.591 1.00 97.75 90 LYS A O 1
ATOM 683 N N . GLU A 1 91 ? -7.343 0.373 9.885 1.00 97.75 91 GLU A N 1
ATOM 684 C CA . GLU A 1 91 ? -7.847 1.465 10.728 1.00 97.75 91 GLU A CA 1
ATOM 685 C C . GLU A 1 91 ? -9.069 1.033 11.545 1.00 97.75 91 GLU A C 1
ATOM 687 O O . GLU A 1 91 ? -9.107 1.258 12.755 1.00 97.75 91 GLU A O 1
ATOM 692 N N . THR A 1 92 ? -10.027 0.346 10.917 1.00 97.62 92 THR A N 1
ATOM 693 C CA . THR A 1 92 ? -11.227 -0.152 11.614 1.00 97.62 92 THR A CA 1
ATOM 694 C C . THR A 1 92 ? -10.896 -1.206 12.675 1.00 97.62 92 THR A C 1
ATOM 696 O O . THR A 1 92 ? -11.443 -1.166 13.776 1.00 97.62 92 THR A O 1
ATOM 699 N N . VAL A 1 93 ? -9.950 -2.110 12.400 1.00 97.94 93 VAL A N 1
ATOM 700 C CA . VAL A 1 93 ? -9.486 -3.114 13.370 1.00 97.94 93 VAL A CA 1
ATOM 701 C C . VAL A 1 93 ? -8.773 -2.452 14.550 1.00 97.94 93 VAL A C 1
ATOM 703 O O . VAL A 1 93 ? -9.010 -2.828 15.698 1.00 97.94 93 VAL A O 1
ATOM 706 N N . GLU A 1 94 ? -7.941 -1.438 14.308 1.00 97.69 94 GLU A N 1
ATOM 707 C CA . GLU A 1 94 ? -7.294 -0.683 15.385 1.00 97.69 94 GLU A CA 1
ATOM 708 C C . GLU A 1 94 ? -8.303 0.111 16.226 1.00 97.69 94 GLU A C 1
ATOM 710 O O . GLU A 1 94 ? -8.191 0.136 17.452 1.00 97.69 94 GLU A O 1
ATOM 715 N N . GLN A 1 95 ? -9.329 0.704 15.612 1.00 97.38 95 GLN A N 1
ATOM 716 C CA . GLN A 1 95 ? -10.426 1.342 16.350 1.00 97.38 95 GLN A CA 1
ATOM 717 C C . GLN A 1 95 ? -11.183 0.335 17.224 1.00 97.38 95 GLN A C 1
ATOM 719 O O . GLN A 1 95 ? -11.399 0.590 18.410 1.00 97.38 95 GLN A O 1
ATOM 724 N N . LEU A 1 96 ? -11.522 -0.836 16.677 1.00 97.50 96 LEU A N 1
ATOM 725 C CA . LEU A 1 96 ? -12.204 -1.892 17.424 1.00 97.50 96 LEU A CA 1
ATOM 726 C C . LEU A 1 96 ? -11.353 -2.396 18.597 1.00 97.50 96 LEU A C 1
ATOM 728 O O . LEU A 1 96 ? -11.853 -2.582 19.706 1.00 97.50 96 LEU A O 1
ATOM 732 N N . LYS A 1 97 ? -10.048 -2.571 18.378 1.00 97.56 97 LYS A N 1
ATOM 733 C CA . LYS A 1 97 ? -9.092 -2.956 19.420 1.00 97.56 97 LYS A CA 1
ATOM 734 C C . LYS A 1 97 ? -9.052 -1.931 20.554 1.00 97.56 97 LYS A C 1
ATOM 736 O O . LYS A 1 97 ? -9.062 -2.324 21.720 1.00 97.56 97 LYS A O 1
ATOM 741 N N . ARG A 1 98 ? -9.040 -0.631 20.234 1.00 96.88 98 ARG A N 1
ATOM 742 C CA . ARG A 1 98 ? -9.097 0.450 21.236 1.00 96.88 98 ARG A CA 1
ATOM 743 C C . ARG A 1 98 ? -10.391 0.397 22.043 1.00 96.88 98 ARG A C 1
ATOM 745 O O . ARG A 1 98 ? -10.317 0.361 23.267 1.00 96.88 98 ARG A O 1
ATOM 752 N N . ALA A 1 99 ? -11.539 0.289 21.376 1.00 95.44 99 ALA A N 1
ATOM 753 C CA . ALA A 1 99 ? -12.839 0.192 22.041 1.00 95.44 99 ALA A CA 1
ATOM 754 C C . ALA A 1 99 ? -12.935 -1.041 22.960 1.00 95.44 99 ALA A C 1
ATOM 756 O O . ALA A 1 99 ? -13.457 -0.966 24.072 1.00 95.44 99 ALA A O 1
ATOM 757 N N . CYS A 1 100 ? -12.378 -2.179 22.536 1.00 96.44 100 CYS A N 1
ATOM 758 C CA . CYS A 1 100 ? -12.326 -3.388 23.356 1.00 96.44 100 CYS A CA 1
ATOM 759 C C . CYS A 1 100 ? -11.445 -3.204 24.605 1.00 96.44 100 CYS A C 1
ATOM 761 O O . CYS A 1 100 ? -11.830 -3.605 25.706 1.00 96.44 100 CYS A O 1
ATOM 763 N N . MET A 1 101 ? -10.285 -2.552 24.468 1.00 95.88 101 MET A N 1
ATOM 764 C CA . MET A 1 101 ? -9.424 -2.240 25.613 1.00 95.88 101 MET A CA 1
ATOM 765 C C . MET A 1 101 ? -10.102 -1.286 26.601 1.00 95.88 101 MET A C 1
ATOM 767 O O . MET A 1 101 ? -10.049 -1.537 27.803 1.00 95.88 101 MET A O 1
ATOM 771 N N . GLU A 1 102 ? -10.774 -0.246 26.113 1.00 95.25 102 GLU A N 1
ATOM 772 C CA . GLU A 1 102 ? -11.522 0.704 26.944 1.00 95.25 102 GLU A CA 1
ATOM 773 C C . GLU A 1 102 ? -12.687 0.024 27.685 1.00 95.25 102 GLU A C 1
ATOM 775 O O . GLU A 1 102 ? -12.859 0.191 28.895 1.00 95.25 102 GLU A O 1
ATOM 780 N N . CYS A 1 103 ? -13.430 -0.848 26.996 1.00 93.94 103 CYS A N 1
ATOM 781 C CA . CYS A 1 103 ? -14.470 -1.671 27.613 1.00 93.94 103 CYS A CA 1
ATOM 782 C C . CYS A 1 103 ? -13.901 -2.558 28.734 1.00 93.94 103 CYS A C 1
ATOM 784 O O . CYS A 1 103 ? -14.452 -2.616 29.833 1.00 93.94 103 CYS A O 1
ATOM 786 N N . ARG A 1 104 ? -12.752 -3.205 28.502 1.00 95.06 104 ARG A N 1
ATOM 787 C CA . ARG A 1 104 ? -12.091 -4.037 29.516 1.00 95.06 104 ARG A CA 1
ATOM 788 C C . ARG A 1 104 ? -11.657 -3.229 30.743 1.00 95.06 104 ARG A C 1
ATOM 790 O O . ARG A 1 104 ? -11.825 -3.705 31.863 1.00 95.06 104 ARG A O 1
ATOM 797 N N . ILE A 1 105 ? -11.103 -2.033 30.542 1.00 94.44 105 ILE A N 1
ATOM 798 C CA . ILE A 1 105 ? -10.664 -1.154 31.637 1.00 94.44 105 ILE A CA 1
ATOM 799 C C . ILE A 1 105 ? -11.870 -0.703 32.465 1.00 94.44 105 ILE A C 1
ATOM 801 O O . ILE A 1 105 ? -11.880 -0.913 33.676 1.00 94.44 105 ILE A O 1
ATOM 805 N N . SER A 1 106 ? -12.924 -0.202 31.818 1.00 92.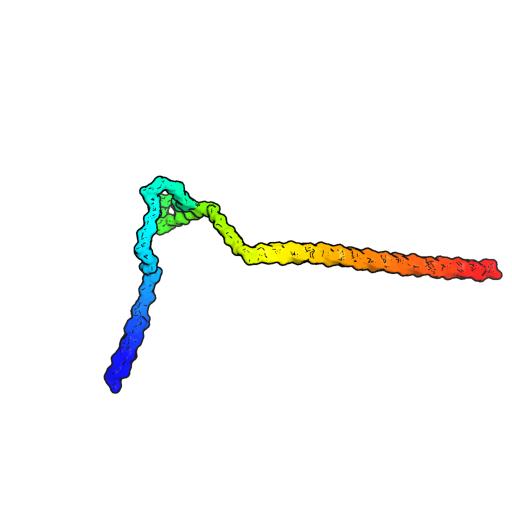31 106 SER A N 1
ATOM 806 C CA . SER A 1 106 ? -14.128 0.265 32.521 1.00 92.31 106 SER A CA 1
ATOM 807 C C . SER A 1 106 ? -14.833 -0.846 33.314 1.00 92.31 106 SER A C 1
ATOM 809 O O . SER A 1 106 ? -15.326 -0.611 34.416 1.00 92.31 106 SER A O 1
ATOM 811 N N . GLN A 1 107 ? -14.850 -2.084 32.805 1.00 92.88 107 GLN A N 1
ATOM 812 C CA . GLN A 1 107 ? -15.348 -3.249 33.548 1.00 92.88 107 GLN A CA 1
ATOM 813 C C . GLN A 1 107 ? -14.528 -3.511 34.818 1.00 92.88 107 GLN A C 1
ATOM 815 O O . GLN A 1 107 ? -15.093 -3.765 35.883 1.00 92.88 107 GLN A O 1
ATOM 820 N N . MET A 1 108 ? -13.200 -3.438 34.716 1.00 91.25 108 MET A N 1
ATOM 821 C CA . MET A 1 108 ? -12.292 -3.667 35.839 1.00 91.25 108 MET A CA 1
ATOM 822 C C . MET A 1 108 ? -12.413 -2.570 36.905 1.00 91.25 108 MET A C 1
ATOM 824 O O . MET A 1 108 ? -12.433 -2.879 38.096 1.00 91.25 108 MET A O 1
ATOM 828 N N . GLU A 1 109 ? -12.547 -1.309 36.493 1.00 92.62 109 GLU A N 1
ATOM 829 C CA . GLU A 1 109 ? -12.770 -0.175 37.398 1.00 92.62 109 GLU A CA 1
ATOM 830 C C . GLU A 1 109 ? -14.078 -0.334 38.176 1.00 92.62 109 GLU A C 1
ATOM 832 O O . GLU A 1 109 ? -14.058 -0.345 39.407 1.00 92.62 109 GLU A O 1
ATOM 837 N N . ARG A 1 110 ? -15.192 -0.606 37.484 1.00 92.44 110 ARG A N 1
ATOM 838 C CA . ARG A 1 110 ? -16.492 -0.858 38.133 1.00 92.44 110 ARG A CA 1
ATOM 839 C C . ARG A 1 110 ? -16.449 -2.046 39.092 1.00 92.44 110 ARG A C 1
ATOM 841 O O . ARG A 1 110 ? -17.099 -2.027 40.135 1.00 92.44 110 ARG A O 1
ATOM 848 N N . ALA A 1 111 ? -15.720 -3.109 38.750 1.00 90.88 111 ALA A N 1
ATOM 849 C CA . ALA A 1 111 ? -15.566 -4.264 39.633 1.00 90.88 111 ALA A CA 1
ATOM 850 C C . ALA A 1 111 ? -14.785 -3.900 40.907 1.00 90.88 111 ALA A C 1
ATOM 852 O O . ALA A 1 111 ? -15.159 -4.323 42.003 1.00 90.88 111 ALA A O 1
ATOM 853 N N . ARG A 1 112 ? -13.735 -3.081 40.774 1.00 91.62 112 ARG A N 1
ATOM 854 C CA . ARG A 1 112 ? -12.927 -2.593 41.897 1.00 91.62 112 ARG A CA 1
ATOM 855 C C . ARG A 1 112 ? -13.716 -1.659 42.814 1.00 91.62 112 ARG A C 1
ATOM 857 O O . ARG A 1 112 ? -13.612 -1.798 44.030 1.00 91.62 112 ARG A O 1
ATOM 864 N N . GLU A 1 113 ? -14.526 -0.764 42.255 1.00 90.38 113 GLU A N 1
ATOM 865 C CA . GLU A 1 113 ? -15.420 0.112 43.025 1.00 90.38 113 GLU A CA 1
ATOM 866 C C . GLU A 1 113 ? -16.401 -0.702 43.875 1.00 90.38 113 GLU A C 1
ATOM 868 O O . GLU A 1 113 ? -16.468 -0.513 45.088 1.00 90.38 113 GLU A O 1
ATOM 873 N N . ARG A 1 114 ? -17.072 -1.698 43.277 1.00 90.19 114 ARG A N 1
ATOM 874 C CA . ARG A 1 114 ? -18.001 -2.583 44.006 1.00 90.19 114 ARG A CA 1
ATOM 875 C C . ARG A 1 114 ? -17.329 -3.357 45.138 1.00 90.19 114 ARG A C 1
ATOM 877 O O . ARG A 1 114 ? -17.943 -3.573 46.181 1.00 90.19 114 ARG A O 1
ATOM 884 N N . LEU A 1 115 ? -16.092 -3.813 44.931 1.00 88.56 115 LEU A N 1
ATOM 885 C CA . LEU A 1 115 ? -15.315 -4.481 45.978 1.00 88.56 115 LEU A CA 1
ATOM 886 C C . LEU A 1 115 ? -15.001 -3.517 47.127 1.00 88.56 115 LEU A C 1
ATOM 888 O O . LEU A 1 115 ? -15.223 -3.871 48.283 1.00 88.56 115 LEU A O 1
ATOM 892 N N . GLY A 1 116 ? -14.564 -2.296 46.808 1.00 87.44 116 GLY A N 1
ATOM 893 C CA . GLY A 1 116 ? -14.274 -1.264 47.801 1.00 87.44 116 GLY A CA 1
ATOM 894 C C . GLY A 1 116 ? -15.506 -0.839 48.603 1.00 87.44 116 GLY A C 1
ATOM 895 O O . GLY A 1 116 ? -15.419 -0.676 49.818 1.00 87.44 116 GLY A O 1
ATOM 896 N N . ASP A 1 117 ? -16.667 -0.706 47.961 1.00 89.31 117 ASP A N 1
ATOM 897 C CA . ASP A 1 117 ? -17.915 -0.364 48.651 1.00 89.31 117 ASP A CA 1
ATOM 898 C C . ASP A 1 117 ? -18.369 -1.479 49.595 1.00 89.31 117 ASP A C 1
ATOM 900 O O . ASP A 1 117 ? -18.727 -1.212 50.744 1.00 89.31 117 ASP A O 1
ATOM 904 N N . ARG A 1 118 ? -18.257 -2.740 49.161 1.00 86.56 118 ARG A N 1
ATOM 905 C CA . ARG A 1 118 ? -18.574 -3.904 49.998 1.00 86.56 118 ARG A CA 1
ATOM 906 C C . ARG A 1 118 ? -17.634 -4.033 51.196 1.00 86.56 118 ARG A C 1
ATOM 908 O O . ARG A 1 118 ? -18.052 -4.476 52.263 1.00 86.56 118 ARG A O 1
ATOM 915 N N . GLU A 1 119 ? -16.364 -3.677 51.035 1.00 85.06 119 GLU A N 1
ATOM 916 C CA . GLU A 1 119 ? -15.390 -3.678 52.127 1.00 85.06 119 GLU A CA 1
ATOM 917 C C . GLU A 1 119 ? -15.694 -2.570 53.144 1.00 85.06 119 GLU A C 1
ATOM 919 O O . GLU A 1 119 ? -15.775 -2.840 54.342 1.00 85.06 119 GLU A O 1
ATOM 924 N N . LYS A 1 120 ? -15.993 -1.351 52.674 1.00 86.69 120 LYS A N 1
ATOM 925 C CA . LYS A 1 120 ? -16.422 -0.232 53.531 1.00 86.69 120 LYS A CA 1
ATOM 926 C C . LYS A 1 120 ? -17.700 -0.552 54.306 1.00 86.69 120 LYS A C 1
ATOM 928 O O . LYS A 1 120 ? -17.811 -0.172 55.468 1.00 86.69 120 LYS A O 1
ATOM 933 N N . GLU A 1 121 ? -18.665 -1.228 53.687 1.00 86.50 121 GLU A N 1
ATOM 934 C CA . GLU A 1 121 ? -19.906 -1.639 54.351 1.00 86.50 121 GLU A CA 1
ATOM 935 C C . GLU A 1 121 ? -19.637 -2.625 55.498 1.00 86.50 121 GLU A C 1
ATOM 937 O O . GLU A 1 121 ? -20.148 -2.435 56.603 1.00 86.50 121 GLU A O 1
ATOM 942 N N . LYS A 1 122 ? -18.768 -3.622 55.278 1.00 86.56 122 LYS A N 1
ATOM 943 C CA . LYS A 1 122 ? -18.354 -4.572 56.323 1.00 86.56 122 LYS A CA 1
ATOM 944 C C . LYS A 1 122 ? -17.643 -3.891 57.491 1.00 86.56 122 LYS A C 1
ATOM 946 O O . LYS A 1 122 ? -17.905 -4.245 58.636 1.00 86.56 122 LYS A O 1
ATOM 951 N N . VAL A 1 123 ? -16.776 -2.914 57.213 1.00 88.00 123 VAL A N 1
ATOM 952 C CA . VAL A 1 123 ? -16.091 -2.135 58.259 1.00 88.00 123 VAL A CA 1
ATOM 953 C C . VAL A 1 123 ? -17.107 -1.376 59.114 1.00 88.00 123 VAL A C 1
ATOM 955 O O . VAL A 1 123 ? -17.083 -1.509 60.334 1.00 88.00 123 VAL A O 1
ATOM 958 N N . ARG A 1 124 ? -18.067 -0.674 58.492 1.00 86.06 124 ARG A N 1
ATOM 959 C CA . ARG A 1 124 ? -19.115 0.068 59.221 1.00 86.06 124 ARG A CA 1
ATOM 960 C C . ARG A 1 124 ? -20.003 -0.836 60.079 1.00 86.06 124 ARG A C 1
ATOM 962 O O . ARG A 1 124 ? -20.420 -0.431 61.160 1.00 86.06 124 ARG A O 1
ATOM 969 N N . LEU A 1 125 ? -20.335 -2.035 59.595 1.00 86.69 125 LEU A N 1
ATOM 970 C CA . LEU A 1 125 ? -21.094 -3.027 60.364 1.00 86.69 125 LEU A CA 1
ATOM 971 C C . LEU A 1 125 ? -20.298 -3.515 61.580 1.00 86.69 125 LEU A C 1
ATOM 973 O O . LEU A 1 125 ? -20.829 -3.513 62.686 1.00 86.69 125 LEU A O 1
ATOM 977 N N . GLY A 1 126 ? -19.018 -3.842 61.391 1.00 83.75 126 GLY A N 1
ATOM 978 C CA . GLY A 1 126 ? -18.145 -4.285 62.478 1.00 83.75 126 GLY A CA 1
ATOM 979 C C . GLY A 1 126 ? -17.863 -3.208 63.532 1.00 83.75 126 GLY A C 1
ATOM 980 O O . GLY A 1 126 ? -17.661 -3.539 64.695 1.00 83.75 126 GLY A O 1
ATOM 981 N N . GLU A 1 127 ? -17.861 -1.923 63.165 1.00 81.62 127 GLU A N 1
ATOM 982 C CA . GLU A 1 127 ? -17.753 -0.819 64.132 1.00 81.62 127 GLU A CA 1
ATOM 983 C C . GLU A 1 127 ? -19.017 -0.684 64.991 1.00 81.62 127 GLU A C 1
ATOM 985 O O . GLU A 1 127 ? -18.911 -0.558 66.207 1.00 81.62 127 GLU A O 1
ATOM 990 N N . ARG A 1 128 ? -20.211 -0.809 64.396 1.00 79.31 128 ARG A N 1
ATOM 991 C CA . ARG A 1 128 ? -21.485 -0.755 65.140 1.00 79.31 128 ARG A CA 1
ATOM 992 C C . ARG A 1 128 ? -21.670 -1.915 66.113 1.00 79.31 128 ARG A C 1
ATOM 994 O O . ARG A 1 128 ? -22.329 -1.751 67.133 1.00 79.31 128 ARG A O 1
ATOM 1001 N N . GLU A 1 129 ? -21.127 -3.085 65.792 1.00 77.69 129 GLU A N 1
ATOM 1002 C CA . GLU A 1 129 ? -21.158 -4.245 66.690 1.00 77.69 129 GLU A CA 1
ATOM 1003 C C . GLU A 1 129 ? -20.226 -4.085 67.897 1.00 77.69 129 GLU A C 1
ATOM 1005 O O . GLU A 1 129 ? -20.479 -4.695 68.927 1.00 77.69 129 GLU A O 1
ATOM 1010 N N . LYS A 1 130 ? -19.180 -3.253 67.799 1.00 76.81 130 LYS A N 1
ATOM 1011 C CA . LYS A 1 130 ? -18.250 -2.968 68.908 1.00 76.81 130 LYS A CA 1
ATOM 1012 C C . LYS A 1 130 ? -18.731 -1.862 69.851 1.00 76.81 130 LYS A C 1
ATOM 1014 O O . LYS A 1 130 ? -18.147 -1.693 70.916 1.00 76.81 130 LYS A O 1
ATOM 1019 N N . GLU A 1 131 ? -19.739 -1.092 69.447 1.00 68.06 131 GLU A N 1
ATOM 1020 C CA . GLU A 1 131 ? -20.318 0.010 70.232 1.00 68.06 131 GLU A CA 1
ATOM 1021 C C . GLU A 1 131 ? -21.514 -0.438 71.104 1.00 68.06 131 GLU A C 1
ATOM 1023 O O . GLU A 1 131 ? -22.021 0.343 71.907 1.00 68.06 131 GLU A O 1
ATOM 1028 N N . LYS A 1 132 ? -21.964 -1.693 70.965 1.00 59.00 132 LYS A N 1
ATOM 1029 C CA . LYS A 1 132 ? -22.986 -2.331 71.814 1.00 59.00 132 LYS A CA 1
ATOM 1030 C C . LYS A 1 132 ? -22.361 -3.200 72.896 1.00 59.00 132 LYS A C 1
ATOM 1032 O O . LYS A 1 132 ? -22.983 -3.270 73.978 1.00 59.00 132 LYS A O 1
#

Organism: Salmo salar (NCBI:txid8030)

Sequence (132 aa):
MRLAVLCVCGTLLAFSTPPGNYANLSKGDFNWGTESGSCLVTIKPAGKCGGEGMDEDACPYRVTLPPLDVMLPRQLRELERTVKEVQRLKETVEQLKRACMECRISQMERARERLGDREKEKVRLGEREKEK

Secondary structure (DSSP, 8-state):
-HHHHHHHHHHHHHH-S-----------------SSS--SSEEEESS--S-TTS-GGG-PEEEEPPP------TTHHHHHHHHHHHHHHHHHHHHHHHHHHHHHHHHHHHHHHHHHHHHHHHHHHHHHHH--

Foldseek 3Di:
DVVVVVVVVVVVVVVPPDPPPPPPPDPDPPCPDPDDDDDQKDKDFPDDQPDPPDDNVPTDIDIDHHDDDDDDDPVVVVVVVVVVVVVVVVVVVVVVVVVVVVVVVVVVVVVVVVVVVVVVVVVVVVVVVVVD

pLDDT: mean 74.43, std 18.11, range [37.41, 97.94]

Radius of gyration: 43.11 Å; chains: 1; bounding box: 73×71×116 Å